Protein AF-A0A7S0DRD5-F1 (afdb_monomer_lite)

pLDDT: mean 84.43, std 13.12, range [35.62, 97.25]

Radius of gyration: 23.49 Å; chains: 1; bounding box: 47×42×68 Å

InterPro domains:
  IPR003959 ATPase, AAA-type, core [PF00004] (10-92)
  IPR003960 ATPase, AAA-type, conserved site [PS00674] (65-84)
  IPR027417 P-loop containing nucleoside triphosphate hydrolase [G3DSA:3.40.50.300] (1-111)
  IPR027417 P-loop containing nucleoside triphosphate hydrolase [SSF52540] (12-154)
  IPR044539 Pachytene checkpoint protein 2-like [PTHR45991] (1-159)
  IPR058249 Pachytene checkpoint protein 2, C-terminal [PF23242] (126-159)

Secondary structure (DSSP, 8-state):
-HHHHHHHHHHHHHT-TT--EEEEE--THHHHHHHHT--SS--HHHHHHHHHHHHHHHHTT-TTEEEEE--SSTT---HHHHTT-S------SPPHHHHHHHHHHHHHHHHHTT-S-GGGGGS-HHHHHHHHHHHHHHTTT--HHHHHHHHHHHHHHHSTTSSS--

Organism: NCBI:txid1561963

Sequence (166 aa):
KLVMKLFDKVHAMVEVKDQLVFVLIDEVESLATVRQQGSAEPSDAIRAVNALLTQLDRLKIYENVVILATSNITGAIDIAFLDRADIKQYIGLPGEQARLEILRSCLVELERRGVLGDDSKGSNDNTLRFLLERLSKQSKGLSGRTLRKLPFKCHAYFGGDEDTVS

Structure (mmCIF, N/CA/C/O backbone):
data_AF-A0A7S0DRD5-F1
#
_entry.id   AF-A0A7S0DRD5-F1
#
loop_
_atom_site.group_PDB
_atom_site.id
_atom_site.type_symbol
_atom_site.label_atom_id
_atom_site.label_alt_id
_atom_site.label_comp_id
_atom_site.label_asym_id
_atom_site.label_entity_id
_atom_site.label_seq_id
_atom_site.pdbx_PDB_ins_code
_atom_site.Cartn_x
_atom_site.Cartn_y
_atom_site.Cartn_z
_atom_site.occupancy
_atom_site.B_iso_or_equiv
_atom_site.auth_seq_id
_atom_site.auth_comp_id
_atom_site.auth_asym_id
_atom_site.auth_atom_id
_atom_site.pdbx_PDB_model_num
ATOM 1 N N . LYS A 1 1 ? -23.250 11.960 7.870 1.00 63.31 1 LYS A N 1
ATOM 2 C CA . LYS A 1 1 ? -24.281 11.113 7.203 1.00 63.31 1 LYS A CA 1
ATOM 3 C C . LYS A 1 1 ? -23.697 10.160 6.150 1.00 63.31 1 LYS A C 1
ATOM 5 O O . LYS A 1 1 ? -24.163 9.034 6.092 1.00 63.31 1 LYS A O 1
ATOM 10 N N . LEU A 1 2 ? -22.698 10.560 5.349 1.00 77.31 2 LEU A N 1
ATOM 11 C CA . LEU A 1 2 ? -22.119 9.692 4.309 1.00 77.31 2 LEU A CA 1
ATOM 12 C C . LEU A 1 2 ? -21.310 8.505 4.871 1.00 77.31 2 LEU A C 1
ATOM 14 O O . LEU A 1 2 ? -21.538 7.380 4.449 1.00 77.31 2 LEU A O 1
ATOM 18 N N . VAL A 1 3 ? -20.446 8.749 5.866 1.00 78.81 3 VAL A N 1
ATOM 19 C CA . VAL A 1 3 ? -19.623 7.705 6.515 1.00 78.81 3 VAL A CA 1
ATOM 20 C C . VAL A 1 3 ? -20.492 6.577 7.075 1.00 78.81 3 VAL A C 1
ATOM 22 O O . VAL A 1 3 ? -20.246 5.418 6.782 1.00 78.81 3 VAL A O 1
ATOM 25 N N . MET A 1 4 ? -21.565 6.907 7.799 1.00 84.19 4 MET A N 1
ATOM 26 C CA . MET A 1 4 ? -22.473 5.894 8.352 1.00 84.19 4 MET A CA 1
ATOM 27 C C . MET A 1 4 ? -23.103 5.024 7.258 1.00 84.19 4 MET A C 1
ATOM 29 O O . MET A 1 4 ? -22.996 3.811 7.331 1.00 84.19 4 MET A O 1
ATOM 33 N N . LYS A 1 5 ? -23.626 5.630 6.180 1.00 87.19 5 LYS A N 1
ATOM 34 C CA . LYS A 1 5 ? -24.199 4.876 5.050 1.00 87.19 5 LYS A CA 1
ATOM 35 C C . LYS A 1 5 ? -23.194 3.954 4.358 1.00 87.19 5 LYS A C 1
ATOM 37 O O . LYS A 1 5 ? -23.591 2.934 3.803 1.00 87.19 5 LYS A O 1
ATOM 42 N N . LEU A 1 6 ? -21.916 4.339 4.320 1.00 88.88 6 LEU A N 1
ATOM 43 C CA . LEU A 1 6 ? -20.855 3.479 3.802 1.00 88.88 6 LEU A CA 1
ATOM 44 C C . LEU A 1 6 ? -20.698 2.249 4.698 1.00 88.88 6 LEU A C 1
ATOM 46 O O . LEU A 1 6 ? -20.742 1.131 4.197 1.00 88.88 6 LEU A O 1
ATOM 50 N N . PHE A 1 7 ? -20.574 2.449 6.011 1.00 91.19 7 PHE A N 1
ATOM 51 C CA . PHE A 1 7 ? -20.394 1.342 6.947 1.00 91.19 7 PHE A CA 1
ATOM 52 C C . PHE A 1 7 ? -21.630 0.467 7.102 1.00 91.19 7 PHE A C 1
ATOM 54 O O . PHE A 1 7 ? -21.462 -0.728 7.282 1.00 91.19 7 PHE A O 1
ATOM 61 N N . ASP A 1 8 ? -22.841 0.996 6.932 1.00 91.75 8 ASP A N 1
ATOM 62 C CA . ASP A 1 8 ? -24.057 0.174 6.893 1.00 91.75 8 ASP A CA 1
ATOM 63 C C . ASP A 1 8 ? -23.971 -0.883 5.775 1.00 91.75 8 ASP A C 1
ATOM 65 O O . ASP A 1 8 ? -24.323 -2.043 5.974 1.00 91.75 8 ASP A O 1
ATOM 69 N N . LYS A 1 9 ? -23.428 -0.510 4.605 1.00 90.62 9 LYS A N 1
ATOM 70 C CA . LYS A 1 9 ? -23.183 -1.462 3.510 1.00 90.62 9 LYS A CA 1
ATOM 71 C C . LYS A 1 9 ? -22.072 -2.451 3.840 1.00 90.62 9 LYS A C 1
ATOM 73 O O . LYS A 1 9 ? -22.197 -3.617 3.490 1.00 90.62 9 LYS A O 1
ATOM 78 N N . VAL A 1 10 ? -20.995 -1.989 4.476 1.00 93.00 10 VAL A N 1
ATOM 79 C CA . VAL A 1 10 ? -19.888 -2.871 4.872 1.00 93.00 10 VAL A CA 1
ATOM 80 C C . VAL A 1 10 ? -20.374 -3.895 5.896 1.00 93.00 10 VAL A C 1
ATOM 82 O O . VAL A 1 10 ? -20.131 -5.077 5.704 1.00 93.00 10 VAL A O 1
ATOM 85 N N . HIS A 1 11 ? -21.136 -3.487 6.914 1.00 92.50 11 HIS A N 1
ATOM 86 C CA . HIS A 1 11 ? -21.719 -4.407 7.900 1.00 92.50 11 HIS A CA 1
ATOM 87 C C . HIS A 1 11 ? -22.602 -5.464 7.233 1.00 92.50 11 HIS A C 1
ATOM 89 O O . HIS A 1 11 ? -22.431 -6.646 7.511 1.00 92.50 11 HIS A O 1
ATOM 95 N N 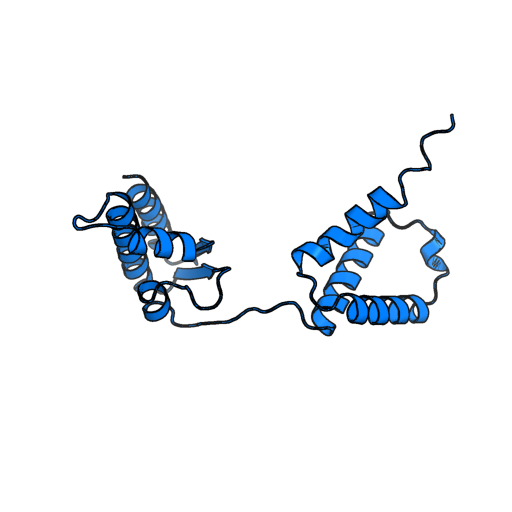. ALA A 1 12 ? -23.442 -5.075 6.270 1.00 91.75 12 ALA A N 1
ATOM 96 C CA . ALA A 1 12 ? -24.252 -6.032 5.515 1.00 91.75 12 ALA A CA 1
ATOM 97 C C . ALA A 1 12 ? -23.416 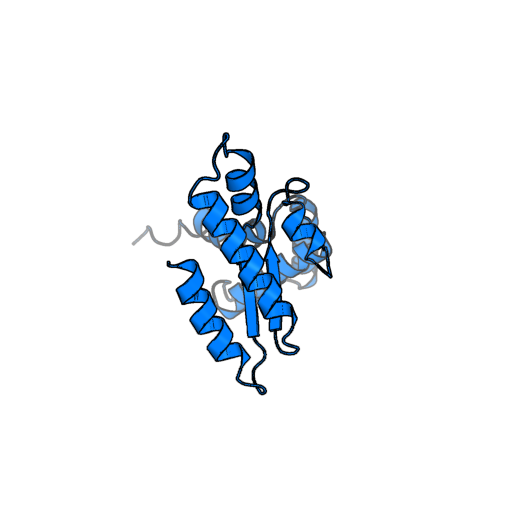-7.058 4.718 1.00 91.75 12 ALA A C 1
ATOM 99 O O . ALA A 1 12 ? -23.854 -8.189 4.532 1.00 91.75 12 ALA A O 1
ATOM 100 N N . MET A 1 13 ? -22.219 -6.687 4.245 1.00 92.25 13 MET A N 1
ATOM 101 C CA . MET A 1 13 ? -21.295 -7.628 3.590 1.00 92.25 13 MET A CA 1
ATOM 102 C C . MET A 1 13 ? -20.636 -8.565 4.605 1.00 92.25 13 MET A C 1
ATOM 104 O O . MET A 1 13 ? -20.482 -9.754 4.349 1.00 92.25 13 MET A O 1
ATOM 108 N N . VAL A 1 14 ? -20.255 -8.030 5.763 1.00 93.19 14 VAL A N 1
ATOM 109 C CA . VAL A 1 14 ? -19.507 -8.758 6.792 1.00 93.19 14 VAL A CA 1
ATOM 110 C C . VAL A 1 14 ? -20.370 -9.789 7.528 1.00 93.19 14 VAL A C 1
ATOM 112 O O . VAL A 1 14 ? -19.857 -10.832 7.928 1.00 93.19 14 VAL A O 1
ATOM 115 N N . GLU A 1 15 ? -21.681 -9.557 7.647 1.00 90.31 15 GLU A N 1
ATOM 116 C CA . GLU A 1 15 ? -22.631 -10.522 8.225 1.00 90.31 15 GLU A CA 1
ATOM 117 C C . GLU A 1 15 ? -22.706 -11.852 7.447 1.00 90.31 15 GLU A C 1
ATOM 119 O O . GLU A 1 15 ? -23.101 -12.882 8.003 1.00 90.31 15 GLU A O 1
ATOM 124 N N . VAL A 1 16 ? -22.292 -11.867 6.174 1.00 90.75 16 VAL A N 1
ATOM 125 C CA . VAL A 1 16 ? -22.238 -13.083 5.356 1.00 90.75 16 VAL A CA 1
ATOM 126 C C . VAL A 1 16 ? -20.958 -13.865 5.671 1.00 90.75 16 VAL A C 1
ATOM 128 O O . VAL A 1 16 ? -19.879 -13.554 5.172 1.00 90.75 16 VAL A O 1
ATOM 131 N N . LYS A 1 17 ? -21.088 -14.924 6.481 1.00 81.62 17 LYS A N 1
ATOM 132 C CA . LYS A 1 17 ? -19.948 -15.693 7.024 1.00 81.62 17 LYS A CA 1
ATOM 133 C C . LYS A 1 17 ? -19.035 -16.362 5.985 1.00 81.62 17 LYS A C 1
ATOM 135 O O . LYS A 1 17 ? -17.868 -16.578 6.283 1.00 81.62 17 LYS A O 1
ATOM 140 N N . ASP A 1 18 ? -19.532 -16.641 4.780 1.00 90.81 18 ASP A N 1
ATOM 141 C CA . ASP A 1 18 ? -18.750 -17.264 3.696 1.00 90.81 18 ASP A CA 1
ATOM 142 C C . ASP A 1 18 ? -18.014 -16.242 2.804 1.00 90.81 18 ASP A C 1
ATOM 144 O O . ASP A 1 18 ? -17.514 -16.584 1.731 1.00 90.81 18 ASP A O 1
ATOM 148 N N . GLN A 1 19 ? -17.947 -14.971 3.212 1.00 92.81 19 GLN A N 1
ATOM 149 C CA . GLN A 1 19 ? -17.243 -13.918 2.478 1.00 92.81 19 GLN A CA 1
ATOM 150 C C . GLN A 1 19 ? -16.085 -13.358 3.293 1.00 92.81 19 GLN A C 1
ATOM 152 O O . GLN A 1 19 ? -16.256 -13.004 4.454 1.00 92.81 19 GLN A O 1
ATOM 157 N N . LEU A 1 20 ? -14.923 -13.211 2.654 1.00 94.75 20 LEU A N 1
ATOM 158 C CA . LEU A 1 20 ? -13.793 -12.454 3.187 1.00 94.75 20 LEU A CA 1
ATOM 159 C C . LEU A 1 20 ? -13.874 -11.009 2.683 1.00 94.75 20 LEU A C 1
ATOM 161 O O . LEU A 1 20 ? -13.839 -10.767 1.475 1.00 94.75 20 LEU A O 1
ATOM 165 N N . VAL A 1 21 ? -13.969 -10.050 3.601 1.00 95.31 21 VAL A N 1
ATOM 166 C CA . VAL A 1 21 ? -14.145 -8.631 3.277 1.00 95.31 21 VAL A CA 1
ATOM 167 C C . VAL A 1 21 ? -12.839 -7.873 3.497 1.00 95.31 21 VAL A C 1
ATOM 169 O O . VAL A 1 21 ? -12.299 -7.845 4.601 1.00 95.31 21 VAL A O 1
ATOM 172 N N . PHE A 1 22 ? -12.356 -7.201 2.450 1.00 95.19 22 PHE A N 1
ATOM 173 C CA . PHE A 1 22 ? -11.214 -6.291 2.534 1.00 95.19 22 PHE A CA 1
ATOM 174 C C . PHE A 1 22 ? -11.689 -4.839 2.575 1.00 95.19 22 PHE A C 1
ATOM 176 O O . PHE A 1 22 ? -12.356 -4.371 1.652 1.00 95.19 22 PHE A O 1
ATOM 183 N N . VAL A 1 23 ? -11.302 -4.106 3.617 1.00 93.44 23 VAL A N 1
ATOM 184 C CA . VAL A 1 23 ? -11.542 -2.662 3.731 1.00 93.44 23 VAL A CA 1
ATOM 185 C C . VAL A 1 23 ? -10.222 -1.935 3.521 1.00 93.44 23 VAL A C 1
ATOM 187 O O . VAL A 1 23 ? -9.351 -1.986 4.383 1.00 93.44 23 VAL A O 1
ATOM 190 N N . LEU A 1 24 ? -10.071 -1.262 2.378 1.00 93.81 24 LEU A N 1
ATOM 191 C CA . LEU A 1 24 ? -8.887 -0.461 2.059 1.00 93.81 24 LEU A CA 1
ATOM 192 C C . LEU A 1 24 ? -9.143 1.022 2.344 1.00 93.81 24 LEU A C 1
ATOM 194 O O . LEU A 1 24 ? -10.118 1.592 1.854 1.00 93.81 24 LEU A O 1
ATOM 198 N N . ILE A 1 25 ? -8.237 1.645 3.091 1.00 91.06 25 ILE A N 1
ATOM 199 C CA . ILE A 1 25 ? -8.239 3.080 3.376 1.00 91.06 25 ILE A CA 1
ATOM 200 C C . ILE A 1 25 ? -6.919 3.665 2.891 1.00 91.06 25 ILE A C 1
ATOM 202 O O . ILE A 1 25 ? -5.867 3.380 3.460 1.00 91.06 25 ILE A O 1
ATOM 206 N N . ASP A 1 26 ? -6.983 4.476 1.842 1.00 91.38 26 ASP A N 1
ATOM 207 C CA . ASP A 1 26 ? -5.802 5.133 1.292 1.00 91.38 26 ASP A CA 1
ATOM 208 C C . ASP A 1 26 ? -5.580 6.517 1.908 1.00 91.38 26 ASP A C 1
ATOM 210 O O . ASP A 1 26 ? -6.529 7.170 2.344 1.00 91.38 26 ASP A O 1
ATOM 214 N N . GLU A 1 27 ? -4.319 6.938 1.943 1.00 89.94 27 GLU A N 1
ATOM 215 C CA . GLU A 1 27 ? -3.863 8.255 2.402 1.00 89.94 27 GLU A CA 1
ATOM 216 C C . GLU A 1 27 ? -4.404 8.660 3.789 1.00 89.94 27 GLU A C 1
ATOM 218 O O . GLU A 1 27 ? -4.937 9.762 3.984 1.00 89.94 27 GLU A O 1
ATOM 223 N N . VAL A 1 28 ? -4.279 7.769 4.783 1.00 88.81 28 VAL A N 1
ATOM 224 C CA . VAL A 1 28 ? -4.813 8.005 6.141 1.00 88.81 28 VAL A CA 1
ATOM 225 C C . VAL A 1 28 ? -4.199 9.218 6.849 1.00 88.81 28 VAL A C 1
ATOM 227 O O . VAL A 1 28 ? -4.807 9.761 7.772 1.00 88.81 28 VAL A O 1
ATOM 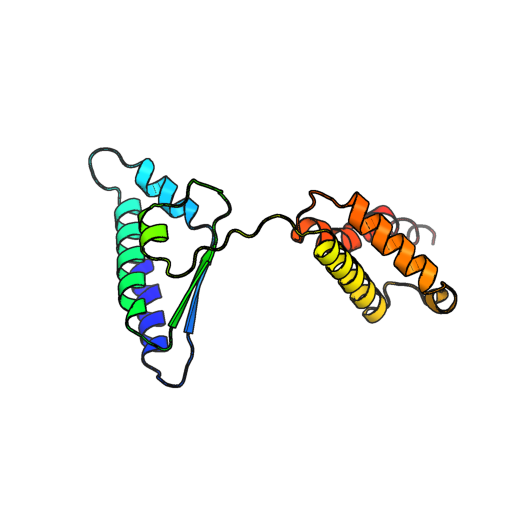230 N N . GLU A 1 29 ? -3.034 9.700 6.413 1.00 85.81 29 GLU A N 1
ATOM 231 C CA . GLU A 1 29 ? -2.429 10.951 6.882 1.00 85.81 29 GLU A CA 1
ATOM 232 C C . GLU A 1 29 ? -3.337 12.170 6.669 1.00 85.81 29 GLU A C 1
ATOM 234 O O . GLU A 1 29 ? -3.313 13.103 7.472 1.00 85.81 29 GLU A O 1
ATOM 239 N N . SER A 1 30 ? -4.198 12.149 5.646 1.00 82.94 30 SER A N 1
ATOM 240 C CA . SER A 1 30 ? -5.158 13.226 5.386 1.00 82.94 30 SER A CA 1
ATOM 241 C C . SER A 1 30 ? -6.149 13.389 6.544 1.00 82.94 30 SER A C 1
ATOM 243 O O . SER A 1 30 ? -6.545 14.504 6.892 1.00 82.94 30 SER A O 1
ATOM 245 N N . LEU A 1 31 ? -6.486 12.281 7.213 1.00 82.38 31 LEU A N 1
ATOM 246 C CA . LEU A 1 31 ? -7.355 12.253 8.387 1.00 82.38 31 LEU A CA 1
ATOM 247 C C . LEU A 1 31 ? -6.638 12.806 9.629 1.00 82.38 31 LEU A C 1
ATOM 249 O O . LEU A 1 31 ? -7.276 13.433 10.477 1.00 82.38 31 LEU A O 1
ATOM 253 N N . ALA A 1 32 ? -5.317 12.617 9.718 1.00 75.44 32 ALA A N 1
ATOM 254 C CA . ALA A 1 32 ? -4.476 13.155 10.788 1.00 75.44 32 ALA A CA 1
ATOM 255 C C . ALA A 1 32 ? -4.413 14.689 10.732 1.00 75.44 32 ALA A C 1
ATOM 257 O O . ALA A 1 32 ? -4.612 15.368 11.742 1.00 75.44 32 ALA A O 1
ATOM 258 N N . THR A 1 33 ? -4.195 15.250 9.536 1.00 74.00 33 THR A N 1
ATOM 259 C CA . THR A 1 33 ? -4.131 16.704 9.319 1.00 74.00 33 THR A CA 1
ATOM 260 C C . THR A 1 33 ? -5.429 17.397 9.737 1.00 74.00 33 THR A C 1
ATOM 262 O O . THR A 1 33 ? -5.388 18.421 10.419 1.00 74.00 33 THR A O 1
ATOM 265 N N . VAL A 1 34 ? -6.584 16.799 9.420 1.00 76.12 34 VAL A N 1
ATOM 266 C CA . VAL A 1 34 ? -7.907 17.300 9.838 1.00 76.12 34 VAL A CA 1
ATOM 267 C C . VAL A 1 34 ? -8.032 17.401 11.362 1.00 76.12 34 VAL A C 1
ATOM 269 O O . VAL A 1 34 ? -8.666 18.326 11.869 1.00 76.12 34 VAL A O 1
ATOM 272 N N . ARG A 1 35 ? -7.421 16.476 12.112 1.00 72.88 35 ARG A N 1
ATOM 273 C CA . ARG A 1 35 ? -7.465 16.476 13.582 1.00 72.88 35 ARG A CA 1
ATOM 274 C C . ARG A 1 35 ? -6.521 17.494 14.210 1.00 72.88 35 ARG A C 1
ATOM 276 O O . ARG A 1 35 ? -6.870 18.063 15.238 1.00 72.88 35 ARG A O 1
ATOM 283 N N . GLN A 1 36 ? -5.368 17.751 13.596 1.00 72.81 36 GLN A N 1
ATOM 284 C CA . GLN A 1 36 ? -4.391 18.730 14.092 1.00 72.81 36 GLN A CA 1
ATOM 285 C C . GLN A 1 36 ? -4.821 20.187 13.860 1.00 72.81 36 GLN A C 1
ATOM 287 O O . GLN A 1 36 ? -4.431 21.065 14.623 1.00 72.81 36 GLN A O 1
ATOM 292 N N . GLN A 1 37 ? -5.632 20.455 12.832 1.00 70.69 37 GLN A N 1
ATOM 293 C CA . GLN A 1 37 ? -6.086 21.808 12.478 1.00 70.69 37 GLN A CA 1
ATOM 294 C C . GLN A 1 37 ? -7.312 22.302 13.276 1.00 70.69 37 GLN A C 1
ATOM 296 O O . GLN A 1 37 ? -7.757 23.430 13.072 1.00 70.69 37 GLN A O 1
ATOM 301 N N . GLY A 1 38 ? -7.886 21.487 14.169 1.00 60.66 38 GLY A N 1
ATOM 302 C CA . GLY A 1 38 ? -9.076 21.860 14.942 1.00 60.66 38 GLY A CA 1
ATOM 303 C C . GLY A 1 38 ? -8.776 22.759 16.142 1.00 60.66 38 GLY A C 1
ATOM 304 O O . GLY A 1 38 ? -8.114 22.332 17.083 1.00 60.66 38 GLY A O 1
ATOM 305 N N . SER A 1 39 ? -9.317 23.977 16.147 1.00 57.84 39 SER A N 1
ATOM 306 C CA . SER A 1 39 ? -9.373 24.873 17.308 1.00 57.84 39 SER A CA 1
ATOM 307 C C . SER A 1 39 ? -10.587 24.565 18.197 1.00 57.84 39 SER A C 1
ATOM 309 O O . SER A 1 39 ? -11.638 24.265 17.657 1.00 57.84 39 SER A O 1
ATOM 311 N N . ALA A 1 40 ? -10.417 24.666 19.527 1.00 61.06 40 ALA A N 1
ATOM 312 C CA . ALA A 1 40 ? -11.362 24.684 20.674 1.00 61.06 40 ALA A CA 1
ATOM 313 C C . ALA A 1 40 ? -12.697 23.886 20.642 1.00 61.06 40 ALA A C 1
ATOM 315 O O . ALA A 1 40 ? -13.034 23.270 21.651 1.00 61.06 40 ALA A O 1
ATOM 316 N N . GLU A 1 41 ? -13.439 23.844 19.534 1.00 61.72 41 GLU A N 1
ATOM 317 C CA . GLU A 1 41 ? -14.597 22.977 19.302 1.00 61.72 41 GLU A CA 1
ATOM 318 C C . GLU A 1 41 ? -14.318 21.976 18.164 1.00 61.72 41 GLU A C 1
ATOM 320 O O . GLU A 1 41 ? -13.852 22.366 17.090 1.00 61.72 41 GLU A O 1
ATOM 325 N N . PRO A 1 42 ? -14.614 20.672 18.335 1.00 67.25 42 PRO A N 1
ATOM 326 C CA . PRO A 1 42 ? -14.365 19.697 17.283 1.00 67.25 42 PRO A CA 1
ATOM 327 C C . PRO A 1 42 ? -15.246 19.988 16.065 1.00 67.25 42 PRO A C 1
ATOM 329 O O . PRO A 1 42 ? -16.464 19.787 16.098 1.00 67.25 42 PRO A O 1
ATOM 332 N N . SER A 1 43 ? -14.596 20.428 14.985 1.00 79.31 43 SER A N 1
ATOM 333 C CA . SER A 1 43 ? -15.217 20.660 13.684 1.00 79.31 43 SER A CA 1
ATOM 334 C C . SER A 1 43 ? -15.927 19.399 13.178 1.00 79.31 43 SER A C 1
ATOM 336 O O . SER A 1 43 ? -15.580 18.268 13.537 1.00 79.31 43 SER A O 1
ATOM 338 N N . ASP A 1 44 ? -16.919 19.564 12.301 1.00 82.00 44 ASP A N 1
ATOM 339 C CA . ASP A 1 44 ? -17.654 18.431 11.720 1.00 82.00 44 ASP A CA 1
ATOM 340 C C . ASP A 1 44 ? -16.735 17.426 11.008 1.00 82.00 44 ASP A C 1
ATOM 342 O O . ASP A 1 44 ? -17.025 16.227 10.976 1.00 82.00 44 ASP A O 1
ATOM 346 N N . ALA A 1 45 ? -15.591 17.893 10.505 1.00 80.50 45 ALA A N 1
ATOM 347 C CA . ALA A 1 45 ? -14.558 17.049 9.926 1.00 80.50 45 ALA A CA 1
ATOM 348 C C . ALA A 1 45 ? -13.917 16.127 10.981 1.00 80.50 45 ALA A C 1
ATOM 350 O O . ALA A 1 45 ? -13.830 14.919 10.765 1.00 80.50 45 ALA A O 1
ATOM 351 N N . ILE A 1 46 ? -13.572 16.647 12.164 1.00 83.12 46 ILE A N 1
ATOM 352 C CA . ILE A 1 46 ? -13.050 15.839 13.281 1.00 83.12 46 ILE A CA 1
ATOM 353 C C . ILE A 1 46 ? -14.093 14.821 13.748 1.00 83.12 46 ILE A C 1
ATOM 355 O O . ILE A 1 46 ? -13.764 13.657 13.990 1.00 83.12 46 ILE A O 1
ATOM 359 N N . ARG A 1 47 ? -15.371 15.218 13.822 1.00 84.69 47 ARG A N 1
ATOM 360 C CA . ARG A 1 47 ? -16.466 14.290 14.154 1.00 84.69 47 ARG A CA 1
ATOM 361 C C . ARG A 1 47 ? -16.593 13.170 13.123 1.00 84.69 47 ARG A C 1
ATOM 363 O O . ARG A 1 47 ? -16.795 12.020 13.505 1.00 84.69 47 ARG A O 1
ATOM 370 N N . ALA A 1 48 ? -16.453 13.480 11.835 1.00 84.31 48 ALA A N 1
ATOM 371 C CA . ALA A 1 48 ? -16.484 12.481 10.772 1.00 84.31 48 ALA A CA 1
ATOM 372 C C . ALA A 1 48 ? -15.308 11.493 10.867 1.00 84.31 48 ALA A C 1
ATOM 374 O O . ALA A 1 48 ? -15.528 10.291 10.717 1.00 84.31 48 ALA A O 1
ATOM 375 N N . VAL A 1 49 ? -14.097 11.971 11.177 1.00 86.00 49 VAL A N 1
ATOM 376 C CA . VAL A 1 49 ? -12.915 11.113 11.385 1.00 86.00 49 VAL A CA 1
ATOM 377 C C . VAL A 1 49 ? -13.100 10.205 12.602 1.00 86.00 49 VAL A C 1
ATOM 379 O O . VAL A 1 49 ? -12.873 9.001 12.512 1.00 86.00 49 VAL A O 1
ATOM 382 N N . ASN A 1 50 ? -13.585 10.739 13.725 1.00 86.62 50 ASN A N 1
ATOM 383 C CA . ASN A 1 50 ? -13.859 9.926 14.912 1.00 86.62 50 ASN A CA 1
ATOM 384 C C . ASN A 1 50 ? -14.951 8.877 14.646 1.00 86.62 50 ASN A C 1
ATOM 386 O O . ASN A 1 50 ? -14.833 7.736 15.095 1.00 86.62 50 ASN A O 1
ATOM 390 N N . ALA A 1 51 ? -15.994 9.231 13.887 1.00 88.75 51 ALA A N 1
ATOM 391 C CA . ALA A 1 51 ? -17.020 8.278 13.472 1.00 88.75 51 ALA A CA 1
ATOM 392 C C . ALA A 1 51 ? -16.441 7.168 12.581 1.00 88.75 51 ALA A C 1
ATOM 394 O O . ALA A 1 51 ? -16.771 6.004 12.789 1.00 88.75 51 ALA A O 1
ATOM 395 N N . LEU A 1 52 ? -15.553 7.506 11.641 1.00 89.06 52 LEU A N 1
ATOM 396 C CA . LEU A 1 52 ? -14.833 6.537 10.812 1.00 89.06 52 LEU A CA 1
ATOM 397 C C . LEU A 1 52 ? -14.009 5.571 11.675 1.00 89.06 52 LEU A C 1
ATOM 399 O O . LEU A 1 52 ? -14.205 4.364 11.575 1.00 89.06 52 LEU A O 1
ATOM 403 N N . LEU A 1 53 ? -13.158 6.085 12.569 1.00 88.62 53 LEU A N 1
ATOM 404 C CA . LEU A 1 53 ? -12.349 5.264 13.482 1.00 88.62 53 LEU A CA 1
ATOM 405 C C . LEU A 1 53 ? -13.215 4.331 14.339 1.00 88.62 53 LEU A C 1
ATOM 407 O O . LEU A 1 53 ? -12.916 3.146 14.460 1.00 88.62 53 LEU A O 1
ATOM 411 N N . THR A 1 54 ? -14.331 4.845 14.861 1.00 90.62 54 THR A N 1
ATOM 412 C CA . THR A 1 54 ? -15.291 4.055 15.647 1.00 90.62 54 THR A CA 1
ATOM 413 C C . THR A 1 54 ? -15.885 2.909 14.828 1.00 90.62 54 THR A C 1
ATOM 415 O O . THR A 1 54 ? -16.094 1.819 15.352 1.00 90.62 54 THR A O 1
ATOM 418 N N . GLN A 1 55 ? -16.181 3.132 13.545 1.00 92.06 55 GLN A N 1
ATOM 419 C CA . GLN A 1 55 ? -16.696 2.067 12.687 1.00 92.06 55 GLN A CA 1
ATOM 420 C C . GLN A 1 55 ? -15.626 1.027 12.348 1.00 92.06 55 GLN A C 1
ATOM 422 O O . GLN A 1 55 ? -15.939 -0.159 12.336 1.00 92.06 55 GLN A O 1
ATOM 427 N N . LEU A 1 56 ? -14.370 1.435 12.146 1.00 91.62 56 LEU A N 1
ATOM 428 C CA . LEU A 1 56 ? -13.267 0.487 11.955 1.00 91.62 56 LEU A CA 1
ATOM 429 C C . LEU A 1 56 ? -13.077 -0.405 13.180 1.00 91.62 56 LEU A C 1
ATOM 431 O O . LEU A 1 56 ? -12.923 -1.610 13.024 1.00 91.62 56 LEU A O 1
ATOM 435 N N . ASP A 1 57 ? -13.173 0.157 14.387 1.00 91.19 57 ASP A N 1
ATOM 436 C CA . ASP A 1 57 ? -13.092 -0.622 15.626 1.00 91.19 57 ASP A CA 1
ATOM 437 C C . ASP A 1 57 ? -14.213 -1.668 15.725 1.00 91.19 57 ASP A C 1
ATOM 439 O O . ASP A 1 57 ? -13.979 -2.781 16.188 1.00 91.19 57 ASP A O 1
ATOM 443 N N . ARG A 1 58 ? -15.416 -1.358 15.224 1.00 92.31 58 ARG A N 1
ATOM 444 C CA . ARG A 1 58 ? -16.522 -2.327 15.159 1.00 92.31 58 ARG A CA 1
ATOM 445 C C . ARG A 1 58 ? -16.279 -3.444 14.156 1.00 92.31 58 ARG A C 1
ATOM 447 O O . ARG A 1 58 ? -16.796 -4.531 14.358 1.00 92.31 58 ARG A O 1
ATOM 454 N N . LEU A 1 59 ? -15.533 -3.190 13.084 1.00 92.88 59 LEU A N 1
ATOM 455 C CA . LEU A 1 59 ? -15.242 -4.212 12.081 1.00 92.88 59 LEU A CA 1
ATOM 456 C C . LEU A 1 59 ? -14.202 -5.234 12.555 1.00 92.88 59 LEU A C 1
ATOM 458 O O . LEU A 1 59 ? -14.198 -6.358 12.071 1.00 92.88 59 LEU A O 1
ATOM 462 N N . LYS A 1 60 ? -13.363 -4.879 13.534 1.00 88.94 60 LYS A N 1
ATOM 463 C CA . LYS A 1 60 ? -12.312 -5.761 14.067 1.00 88.94 60 LYS A CA 1
ATOM 464 C C . LYS A 1 60 ? -12.824 -7.011 14.780 1.00 88.94 60 LYS A C 1
ATOM 466 O O . LYS A 1 60 ? -12.060 -7.950 14.957 1.00 88.94 60 LYS A O 1
ATOM 471 N N . ILE A 1 61 ? -14.082 -7.020 15.227 1.00 90.25 61 ILE A N 1
ATOM 472 C CA . ILE A 1 61 ? -14.664 -8.179 15.925 1.00 90.25 61 ILE A CA 1
ATOM 473 C C . ILE A 1 61 ? -15.004 -9.325 14.967 1.00 90.25 61 ILE A C 1
ATOM 475 O O . ILE A 1 61 ? -15.285 -10.433 15.415 1.00 90.25 61 ILE A O 1
ATOM 479 N N . TYR A 1 62 ? -15.040 -9.046 13.665 1.00 93.25 62 TYR A N 1
ATOM 480 C CA . TYR A 1 62 ? -15.413 -10.014 12.652 1.00 93.25 62 TYR A CA 1
ATOM 481 C C . TYR A 1 62 ? -14.166 -10.713 12.113 1.00 93.25 62 TYR A C 1
ATOM 483 O O . TYR A 1 62 ? -13.268 -10.080 11.562 1.00 93.25 62 TYR A O 1
ATOM 491 N N . GLU A 1 63 ? -14.131 -12.037 12.247 1.00 92.44 63 GLU A N 1
ATOM 492 C CA . GLU A 1 63 ? -12.994 -12.877 11.839 1.00 92.44 63 GLU A CA 1
ATOM 493 C C . GLU A 1 63 ? -12.779 -12.907 10.316 1.00 92.44 63 GLU A C 1
ATOM 495 O O . GLU A 1 63 ? -11.697 -13.236 9.837 1.00 92.44 63 GLU A O 1
ATOM 500 N N . ASN A 1 64 ? -13.803 -12.539 9.543 1.00 94.94 64 ASN A N 1
ATOM 501 C CA . ASN A 1 64 ? -13.791 -12.503 8.084 1.00 94.94 64 ASN A CA 1
ATOM 502 C C . ASN A 1 64 ? -13.486 -11.109 7.508 1.00 94.94 64 ASN A C 1
ATOM 504 O O . ASN A 1 64 ? -13.801 -10.846 6.345 1.00 94.94 64 ASN A O 1
ATOM 508 N N . VAL A 1 65 ? -12.885 -10.207 8.292 1.00 95.50 65 VAL A N 1
ATOM 509 C CA . VAL A 1 65 ? -12.539 -8.850 7.846 1.00 95.50 65 VAL A CA 1
ATOM 510 C C . VAL A 1 65 ? -11.042 -8.600 7.917 1.00 95.50 65 VAL A C 1
ATOM 512 O O . VAL A 1 65 ? -10.403 -8.810 8.943 1.00 95.50 65 VAL A O 1
ATOM 515 N N . VAL A 1 66 ? -10.491 -8.056 6.831 1.00 94.56 66 VAL A N 1
ATOM 516 C CA . VAL A 1 66 ? -9.117 -7.551 6.773 1.00 94.56 66 VAL A CA 1
ATOM 517 C C . VAL A 1 66 ? -9.141 -6.064 6.449 1.00 94.56 66 VAL A C 1
ATOM 519 O O . VAL A 1 66 ? -9.642 -5.646 5.404 1.00 94.56 66 VAL A O 1
ATOM 522 N N . ILE A 1 67 ? -8.576 -5.250 7.339 1.00 93.69 67 ILE A N 1
ATOM 523 C CA . ILE A 1 67 ? -8.454 -3.803 7.140 1.00 93.69 67 ILE A CA 1
ATOM 524 C C . ILE A 1 67 ? -7.031 -3.493 6.674 1.00 93.69 67 ILE A C 1
ATOM 526 O O . ILE A 1 67 ? -6.058 -3.830 7.344 1.00 93.69 67 ILE A O 1
ATOM 530 N N . LEU A 1 68 ? -6.916 -2.829 5.527 1.00 94.12 68 LEU A N 1
ATOM 531 C CA . LEU A 1 68 ? -5.663 -2.356 4.952 1.00 94.12 68 LEU A CA 1
ATOM 532 C C . LEU A 1 68 ? -5.671 -0.830 4.954 1.00 94.12 68 LEU A C 1
ATOM 534 O O . LEU A 1 68 ? -6.636 -0.210 4.513 1.00 94.12 68 LEU A O 1
ATOM 538 N N . ALA A 1 69 ? -4.591 -0.222 5.430 1.00 91.56 69 ALA A N 1
ATOM 539 C CA . ALA A 1 69 ? -4.432 1.224 5.436 1.00 91.56 69 ALA A CA 1
ATOM 540 C C . ALA A 1 69 ? -3.075 1.617 4.846 1.00 91.56 69 ALA A C 1
ATOM 542 O O . ALA A 1 69 ? -2.059 0.995 5.165 1.00 91.56 69 ALA A O 1
ATOM 543 N N . THR A 1 70 ? -3.051 2.647 4.004 1.00 91.81 70 THR A N 1
ATOM 544 C CA . THR A 1 70 ? -1.829 3.183 3.388 1.00 91.81 70 THR A CA 1
ATOM 545 C C . THR A 1 70 ? -1.610 4.637 3.791 1.00 91.81 70 THR A C 1
ATOM 547 O O . THR A 1 70 ? -2.558 5.394 3.990 1.00 91.81 70 THR A O 1
ATOM 550 N N . SER A 1 71 ? -0.338 5.016 3.948 1.00 89.25 71 SER A N 1
ATOM 551 C CA . SER A 1 71 ? 0.079 6.396 4.207 1.00 89.25 71 SER A CA 1
ATOM 552 C C . SER A 1 71 ? 1.358 6.721 3.452 1.00 89.25 71 SER A C 1
ATOM 554 O O . SER A 1 71 ? 2.305 5.931 3.481 1.00 89.25 71 SER A O 1
ATOM 556 N N . ASN A 1 72 ? 1.412 7.893 2.818 1.00 86.38 72 ASN A N 1
ATOM 557 C CA . ASN A 1 72 ? 2.590 8.363 2.088 1.00 86.38 72 ASN A CA 1
ATOM 558 C C . ASN A 1 72 ? 3.561 9.156 2.969 1.00 86.38 72 ASN A C 1
ATOM 560 O O . ASN A 1 72 ? 4.726 9.316 2.599 1.00 86.38 72 ASN A O 1
ATOM 564 N N . ILE A 1 73 ? 3.121 9.651 4.130 1.00 79.56 73 ILE A N 1
ATOM 565 C CA . ILE A 1 73 ? 3.993 10.413 5.029 1.00 79.56 73 ILE A CA 1
ATOM 566 C C . ILE A 1 73 ? 4.645 9.477 6.043 1.00 79.56 73 ILE A C 1
ATOM 568 O O . ILE A 1 73 ? 4.009 8.949 6.957 1.00 79.56 73 ILE A O 1
ATOM 572 N N . THR A 1 74 ? 5.958 9.304 5.912 1.00 65.88 74 THR A N 1
ATOM 573 C CA . THR A 1 74 ? 6.772 8.605 6.907 1.00 65.88 74 THR A CA 1
ATOM 574 C C . THR A 1 74 ? 6.869 9.441 8.181 1.00 65.88 74 THR A C 1
ATOM 576 O O . THR A 1 74 ? 7.463 10.516 8.165 1.00 65.88 74 THR A O 1
ATOM 579 N N . GLY A 1 75 ? 6.300 8.947 9.283 1.00 65.00 75 GLY A N 1
ATOM 580 C CA . GLY A 1 75 ? 6.429 9.556 10.614 1.00 65.00 75 GLY A CA 1
ATOM 581 C C . GLY A 1 75 ? 5.312 10.519 11.033 1.00 65.00 75 GLY A C 1
ATOM 582 O O . GLY A 1 75 ? 5.300 10.920 12.190 1.00 65.00 75 GLY A O 1
ATOM 583 N N . ALA A 1 76 ? 4.355 10.846 10.155 1.00 65.00 76 ALA A N 1
ATOM 584 C CA . ALA A 1 76 ? 3.208 11.710 10.485 1.00 65.00 76 ALA A CA 1
ATOM 585 C C . ALA A 1 76 ? 1.861 10.965 10.517 1.00 65.00 76 ALA A C 1
ATOM 587 O O . ALA A 1 76 ? 0.803 11.579 10.379 1.00 65.00 76 ALA A O 1
ATOM 588 N N . ILE A 1 77 ? 1.887 9.640 10.675 1.00 69.50 77 ILE A N 1
ATOM 589 C CA . ILE A 1 77 ? 0.659 8.854 10.821 1.00 69.50 77 ILE A CA 1
ATOM 590 C C . ILE A 1 77 ? 0.035 9.181 12.182 1.00 69.50 77 ILE A C 1
ATOM 592 O O . ILE A 1 77 ? 0.731 9.208 13.197 1.00 69.50 77 ILE A O 1
ATOM 596 N N . ASP A 1 78 ? -1.277 9.419 12.202 1.00 75.06 78 ASP A N 1
ATOM 597 C CA . ASP A 1 78 ? -2.035 9.643 13.435 1.00 75.06 78 ASP A CA 1
ATOM 598 C C . ASP A 1 78 ? -1.845 8.468 14.410 1.00 75.06 78 ASP A C 1
ATOM 600 O O . ASP A 1 78 ? -2.021 7.299 14.047 1.00 75.06 78 ASP A O 1
ATOM 604 N N . ILE A 1 79 ? -1.523 8.788 15.665 1.00 77.12 79 ILE A N 1
ATOM 605 C CA . ILE A 1 79 ? -1.306 7.807 16.736 1.00 77.12 79 ILE A CA 1
ATOM 606 C C . ILE A 1 79 ? -2.515 6.871 16.878 1.00 77.12 79 ILE A C 1
ATOM 608 O O . ILE A 1 79 ? -2.341 5.670 17.045 1.00 77.12 79 ILE A O 1
ATOM 612 N N . ALA A 1 80 ? -3.742 7.368 16.702 1.00 77.75 80 ALA A N 1
ATOM 613 C CA . ALA A 1 80 ? -4.952 6.559 16.808 1.00 77.75 80 ALA A CA 1
ATOM 614 C C . ALA A 1 80 ? -5.047 5.466 15.734 1.00 77.75 80 ALA A C 1
ATOM 616 O O . ALA A 1 80 ? -5.651 4.426 16.004 1.00 77.75 80 ALA A O 1
ATOM 617 N N . PHE A 1 81 ? -4.477 5.678 14.542 1.00 81.00 81 PHE A N 1
ATOM 618 C CA . PHE A 1 81 ? -4.367 4.637 13.516 1.00 81.00 81 PHE A CA 1
ATOM 619 C C . PHE A 1 81 ? -3.249 3.652 13.853 1.00 81.00 81 PHE A C 1
ATOM 621 O O . PHE A 1 81 ? -3.445 2.444 13.734 1.00 81.00 81 PHE A O 1
ATOM 628 N N . LEU A 1 82 ? -2.101 4.149 14.321 1.00 82.12 82 LEU A N 1
ATOM 629 C CA . LEU A 1 82 ? -0.979 3.297 14.715 1.00 82.12 82 LEU A CA 1
ATOM 630 C C . LEU A 1 82 ? -1.336 2.381 15.890 1.00 82.12 82 LEU A C 1
ATOM 632 O O . LEU A 1 82 ? -0.983 1.207 15.861 1.00 82.12 82 LEU A O 1
ATOM 636 N N . ASP A 1 83 ? -2.049 2.870 16.897 1.00 84.56 83 ASP A N 1
ATOM 637 C CA . ASP A 1 83 ? -2.478 2.060 18.046 1.00 84.56 83 ASP A CA 1
ATOM 638 C C . ASP A 1 83 ? -3.473 0.965 17.648 1.00 84.56 83 ASP A C 1
ATOM 640 O O . ASP A 1 83 ? -3.602 -0.051 18.323 1.00 84.56 83 ASP A O 1
ATOM 644 N N . ARG A 1 84 ? -4.177 1.160 16.529 1.00 86.62 84 ARG A N 1
ATOM 645 C CA . ARG A 1 84 ? -5.172 0.226 15.998 1.00 86.62 84 ARG A CA 1
ATOM 646 C C . ARG A 1 84 ? -4.606 -0.778 15.001 1.00 86.62 84 ARG A C 1
ATOM 648 O O . ARG A 1 84 ? -5.366 -1.658 14.608 1.00 86.62 84 ARG A O 1
ATOM 655 N N . ALA A 1 85 ? -3.363 -0.629 14.563 1.00 87.50 85 ALA A N 1
ATOM 656 C CA . ALA A 1 85 ? -2.765 -1.493 13.556 1.00 87.50 85 ALA A CA 1
ATOM 657 C C . ALA A 1 85 ? -2.005 -2.650 14.212 1.00 87.50 85 ALA A C 1
ATOM 659 O O . ALA A 1 85 ? -1.025 -2.416 14.922 1.00 87.50 85 ALA A O 1
ATOM 660 N N . ASP A 1 86 ? -2.413 -3.883 13.908 1.00 91.00 86 ASP A N 1
ATOM 661 C CA . ASP A 1 86 ? -1.715 -5.092 14.363 1.00 91.00 86 ASP A CA 1
ATOM 662 C C . ASP A 1 86 ? -0.349 -5.240 13.679 1.00 91.00 86 ASP A C 1
ATOM 664 O O . ASP A 1 86 ? 0.645 -5.608 14.304 1.00 91.00 86 ASP A O 1
ATOM 668 N N . ILE A 1 87 ? -0.283 -4.900 12.386 1.00 90.81 87 ILE A N 1
ATOM 669 C CA . ILE A 1 87 ? 0.933 -4.960 11.573 1.00 90.81 87 ILE A CA 1
ATOM 670 C C . ILE A 1 87 ? 1.249 -3.567 11.037 1.00 90.81 87 ILE A C 1
ATOM 672 O O . ILE A 1 87 ? 0.417 -2.910 10.411 1.00 90.81 87 ILE A O 1
ATOM 676 N N . LYS A 1 88 ? 2.494 -3.134 11.250 1.00 89.88 88 LYS A N 1
ATOM 677 C CA . LYS A 1 88 ? 3.035 -1.865 10.757 1.00 89.88 88 LYS A CA 1
ATOM 678 C C . LYS A 1 88 ? 4.204 -2.177 9.843 1.00 89.88 88 LYS A C 1
ATOM 680 O O . LYS A 1 88 ? 5.258 -2.596 10.313 1.00 89.88 88 LYS A O 1
ATOM 685 N N . GLN A 1 89 ? 4.019 -1.970 8.544 1.00 90.75 89 GLN A N 1
ATOM 686 C CA . GLN A 1 89 ? 5.056 -2.234 7.556 1.00 90.75 89 GLN A CA 1
ATOM 687 C C . GLN A 1 89 ? 5.421 -0.952 6.819 1.00 90.75 89 GLN A C 1
ATOM 689 O O . GLN A 1 89 ? 4.588 -0.335 6.161 1.00 90.75 89 GLN A O 1
ATOM 694 N N . TYR A 1 90 ? 6.698 -0.586 6.886 1.00 90.75 90 TYR A N 1
ATOM 695 C CA . TYR A 1 90 ? 7.248 0.430 6.001 1.00 90.75 90 TYR A CA 1
ATOM 696 C C . TYR A 1 90 ? 7.588 -0.198 4.645 1.00 90.75 90 TYR A C 1
ATOM 698 O O . TYR A 1 90 ? 8.327 -1.185 4.582 1.00 90.75 90 TYR A O 1
ATOM 706 N N . ILE A 1 91 ? 7.061 0.381 3.566 1.00 91.62 91 ILE A N 1
ATOM 707 C CA . ILE A 1 91 ? 7.384 0.005 2.188 1.00 91.62 91 ILE A CA 1
ATOM 708 C C . ILE A 1 91 ? 8.183 1.151 1.566 1.00 91.62 91 ILE A C 1
ATOM 710 O O . ILE A 1 91 ? 7.640 2.201 1.229 1.00 91.62 91 ILE A O 1
ATOM 714 N N . GLY A 1 92 ? 9.494 0.948 1.446 1.00 92.25 92 GLY A N 1
ATOM 715 C CA . GLY A 1 92 ? 10.389 1.898 0.794 1.00 92.25 92 GLY A CA 1
ATOM 716 C C . GLY A 1 92 ? 10.345 1.812 -0.733 1.00 92.25 92 GLY A C 1
ATOM 717 O O . GLY A 1 92 ? 9.560 1.084 -1.342 1.00 92.25 92 GLY A O 1
ATOM 718 N N . LEU A 1 93 ? 11.253 2.548 -1.370 1.00 95.38 93 LEU A N 1
ATOM 719 C CA . LEU A 1 93 ? 11.486 2.430 -2.807 1.00 95.38 93 LEU A CA 1
ATOM 720 C C . LEU A 1 93 ? 11.958 1.011 -3.177 1.00 95.38 93 LEU A C 1
ATOM 722 O O . LEU A 1 93 ? 12.636 0.362 -2.375 1.00 95.38 93 LEU A O 1
ATOM 726 N N . PRO A 1 94 ? 11.651 0.524 -4.394 1.00 96.56 94 PRO A N 1
ATOM 727 C CA . PRO A 1 94 ? 12.045 -0.815 -4.811 1.00 96.56 94 PRO A CA 1
ATOM 728 C C . PRO A 1 94 ? 13.571 -0.984 -4.785 1.00 96.56 94 PRO A C 1
ATOM 730 O O . PRO A 1 94 ? 14.320 -0.190 -5.369 1.00 96.56 94 PRO A O 1
ATOM 733 N N . GLY A 1 95 ? 14.025 -2.061 -4.137 1.00 96.69 95 GLY A N 1
ATOM 734 C CA . GLY A 1 95 ? 15.412 -2.525 -4.194 1.00 96.69 95 GLY A CA 1
ATOM 735 C C . GLY A 1 95 ? 15.825 -2.932 -5.612 1.00 96.69 95 GLY A C 1
ATOM 736 O O . GLY A 1 95 ? 14.984 -3.047 -6.499 1.00 96.69 95 GLY A O 1
ATOM 737 N N . GLU A 1 96 ? 17.120 -3.145 -5.846 1.00 96.19 96 GLU A N 1
ATOM 738 C CA . GLU A 1 96 ? 17.654 -3.432 -7.190 1.00 96.19 96 GLU A CA 1
ATOM 739 C C . GLU A 1 96 ? 16.955 -4.610 -7.871 1.00 96.19 96 GLU A C 1
ATOM 741 O O . GLU A 1 96 ? 16.447 -4.447 -8.978 1.00 96.19 96 GLU A O 1
ATOM 746 N N . GLN A 1 97 ? 16.801 -5.729 -7.159 1.00 95.88 97 GLN A N 1
ATOM 747 C CA . GLN A 1 97 ? 16.100 -6.903 -7.678 1.00 95.88 97 GLN A CA 1
ATOM 748 C C . GLN A 1 97 ? 14.641 -6.604 -8.050 1.00 95.88 97 GLN A C 1
ATOM 750 O O . GLN A 1 97 ? 14.160 -7.031 -9.095 1.00 95.88 97 GLN A O 1
ATOM 755 N N . ALA A 1 98 ? 13.934 -5.819 -7.231 1.00 96.94 98 ALA A N 1
ATOM 756 C CA . ALA A 1 98 ? 12.560 -5.424 -7.532 1.00 96.94 98 ALA A CA 1
ATOM 757 C C . ALA A 1 98 ? 12.493 -4.507 -8.763 1.00 96.94 98 ALA A C 1
ATOM 759 O O . ALA A 1 98 ? 11.584 -4.640 -9.578 1.00 96.94 98 ALA A O 1
ATOM 760 N N . ARG A 1 99 ? 13.461 -3.595 -8.938 1.00 97.25 99 ARG A N 1
ATOM 761 C CA . ARG A 1 99 ? 13.547 -2.755 -10.144 1.00 97.25 99 ARG A CA 1
ATOM 762 C C . ARG A 1 99 ? 13.823 -3.594 -11.388 1.00 97.25 99 ARG A C 1
ATOM 764 O O . ARG A 1 99 ? 13.180 -3.358 -12.405 1.00 97.25 99 ARG A O 1
ATOM 771 N N . LEU A 1 100 ? 14.728 -4.570 -11.292 1.00 96.31 100 LEU A N 1
ATOM 772 C CA . LEU A 1 100 ? 15.029 -5.514 -12.367 1.00 96.31 100 LEU A CA 1
ATOM 773 C C . LEU A 1 100 ? 13.769 -6.275 -12.799 1.00 96.31 100 LEU A C 1
ATOM 775 O O . LEU A 1 100 ? 13.433 -6.264 -13.981 1.00 96.31 100 LEU A O 1
ATOM 779 N N . GLU A 1 101 ? 13.025 -6.853 -11.852 1.00 96.75 101 GLU A N 1
ATOM 780 C CA . GLU A 1 101 ? 11.782 -7.574 -12.158 1.00 96.75 101 GLU A CA 1
ATOM 781 C C . GLU A 1 101 ? 10.689 -6.663 -12.722 1.00 96.75 101 GLU A C 1
ATOM 783 O O . GLU A 1 101 ? 9.984 -7.055 -13.649 1.00 96.75 101 GLU A O 1
ATOM 788 N N . ILE A 1 102 ? 10.553 -5.426 -12.226 1.00 97.06 102 ILE A N 1
ATOM 789 C CA . ILE A 1 102 ? 9.605 -4.462 -12.804 1.00 97.06 102 ILE A CA 1
ATOM 790 C C . ILE A 1 102 ? 9.955 -4.201 -14.272 1.00 97.06 102 ILE A C 1
ATOM 792 O O . ILE A 1 102 ? 9.079 -4.337 -15.126 1.00 97.06 102 ILE A O 1
ATOM 796 N N . LEU A 1 103 ? 11.216 -3.875 -14.573 1.00 95.25 103 LEU A N 1
ATOM 797 C CA . LEU A 1 103 ? 11.677 -3.605 -15.938 1.00 95.25 103 LEU A CA 1
ATOM 798 C C . LEU A 1 103 ? 11.494 -4.827 -16.848 1.00 95.25 103 LEU A C 1
ATOM 800 O O . LEU A 1 103 ? 10.947 -4.696 -17.941 1.00 95.25 103 LEU A O 1
ATOM 804 N N . ARG A 1 104 ? 11.867 -6.020 -16.370 1.00 94.38 104 ARG A N 1
ATOM 805 C CA . ARG A 1 104 ? 11.669 -7.285 -17.088 1.00 94.38 104 ARG A CA 1
ATOM 806 C C . ARG A 1 104 ? 10.190 -7.539 -17.379 1.00 94.38 104 ARG A C 1
ATOM 808 O O . ARG A 1 104 ? 9.841 -7.832 -18.516 1.00 94.38 104 ARG A O 1
ATOM 815 N N . SER A 1 105 ? 9.313 -7.369 -16.384 1.00 95.50 105 SER A N 1
ATOM 816 C CA . SER A 1 105 ? 7.863 -7.555 -16.550 1.00 95.50 105 SER A CA 1
ATOM 817 C C . SER A 1 105 ? 7.264 -6.595 -17.579 1.00 95.50 105 SER A C 1
ATOM 819 O O . SER A 1 105 ? 6.387 -6.982 -18.346 1.00 95.50 105 SER A O 1
ATOM 821 N N . CYS A 1 106 ? 7.765 -5.357 -17.633 1.00 94.12 106 CYS A N 1
ATOM 822 C CA . CYS A 1 106 ? 7.351 -4.380 -18.630 1.00 94.12 106 CYS A CA 1
ATOM 823 C C . CYS A 1 106 ? 7.758 -4.802 -20.047 1.00 94.12 106 CYS A C 1
ATOM 825 O O . CYS A 1 106 ? 6.936 -4.693 -20.949 1.00 94.12 106 CYS A O 1
ATOM 827 N N . LEU A 1 107 ? 8.984 -5.299 -20.244 1.00 90.38 107 LEU A N 1
ATOM 828 C CA . LEU A 1 107 ? 9.430 -5.782 -21.556 1.00 90.38 107 LEU A CA 1
ATOM 829 C C . LEU A 1 107 ? 8.620 -6.987 -22.035 1.00 90.38 107 LEU A C 1
ATOM 831 O O . LEU A 1 107 ? 8.171 -6.992 -23.174 1.00 90.38 107 LEU A O 1
ATOM 835 N N . VAL A 1 108 ? 8.378 -7.958 -21.150 1.00 90.50 108 VAL A N 1
ATOM 836 C CA . VAL A 1 108 ? 7.566 -9.144 -21.469 1.00 90.50 108 VAL A CA 1
ATOM 837 C C . VAL A 1 108 ? 6.150 -8.749 -21.895 1.00 90.50 108 VAL A C 1
ATOM 839 O O . VAL A 1 108 ? 5.609 -9.312 -22.842 1.00 90.50 108 VAL A O 1
ATOM 842 N N . GLU A 1 109 ? 5.533 -7.762 -21.236 1.00 91.62 109 GLU A N 1
ATOM 843 C CA . GLU A 1 109 ? 4.205 -7.293 -21.649 1.00 91.62 109 GLU A CA 1
ATOM 844 C C . GLU A 1 109 ? 4.250 -6.542 -22.989 1.00 91.62 109 GLU A C 1
ATOM 846 O O . GLU A 1 109 ? 3.335 -6.701 -23.791 1.00 91.62 109 GLU A O 1
ATOM 851 N N . LEU A 1 110 ? 5.301 -5.765 -23.278 1.00 89.50 110 LEU A N 1
ATOM 852 C CA . LEU A 1 110 ? 5.449 -5.107 -24.584 1.00 89.50 110 LEU A CA 1
ATOM 853 C C . LEU A 1 110 ? 5.623 -6.116 -25.727 1.00 89.50 110 LEU A C 1
ATOM 855 O O . LEU A 1 110 ? 5.004 -5.955 -26.778 1.00 89.50 110 LEU A O 1
ATOM 859 N N . GLU A 1 111 ? 6.423 -7.160 -25.508 1.00 87.12 111 GLU A N 1
ATOM 860 C CA . GLU A 1 111 ? 6.600 -8.274 -26.443 1.00 87.12 111 GLU A CA 1
ATOM 861 C C . GLU A 1 111 ? 5.269 -8.990 -26.691 1.00 87.12 111 GLU A C 1
ATOM 863 O O . GLU A 1 111 ? 4.826 -9.125 -27.829 1.00 87.12 111 GLU A O 1
ATOM 868 N N . ARG A 1 112 ? 4.563 -9.357 -25.614 1.00 89.25 112 ARG A N 1
ATOM 869 C CA . ARG A 1 112 ? 3.239 -9.989 -25.681 1.00 89.25 112 ARG A CA 1
ATOM 870 C C . ARG A 1 112 ? 2.227 -9.157 -26.474 1.00 89.25 112 ARG A C 1
ATOM 872 O O . ARG A 1 112 ? 1.316 -9.718 -27.080 1.00 89.25 112 ARG A O 1
ATOM 879 N N . ARG A 1 113 ? 2.337 -7.828 -26.431 1.00 89.62 113 ARG A N 1
ATOM 880 C CA . ARG A 1 113 ? 1.459 -6.901 -27.161 1.00 89.62 113 ARG A CA 1
ATOM 881 C C . ARG A 1 113 ? 1.907 -6.636 -28.598 1.00 89.62 113 ARG A C 1
ATOM 883 O O . ARG A 1 113 ? 1.205 -5.908 -29.289 1.00 89.62 113 ARG A O 1
ATOM 890 N N . GLY A 1 114 ? 3.032 -7.202 -29.037 1.00 85.69 114 GLY A N 1
ATOM 891 C CA . GLY A 1 114 ? 3.598 -6.960 -30.365 1.00 85.69 114 GLY A CA 1
ATOM 892 C C . GLY A 1 114 ? 4.103 -5.529 -30.561 1.00 85.69 114 GLY A C 1
ATOM 893 O O . GLY A 1 114 ? 4.211 -5.074 -31.691 1.00 85.69 114 GLY A O 1
ATOM 894 N N . VAL A 1 115 ? 4.372 -4.798 -29.471 1.00 86.12 115 VAL A N 1
ATOM 895 C CA . VAL A 1 115 ? 4.927 -3.432 -29.535 1.00 86.12 115 VAL A CA 1
ATOM 896 C C . VAL A 1 115 ? 6.422 -3.475 -29.843 1.00 86.12 115 VAL A C 1
ATOM 898 O O . VAL A 1 115 ? 6.967 -2.560 -30.451 1.00 86.12 115 VAL A O 1
ATOM 901 N N . LEU A 1 116 ? 7.098 -4.540 -29.407 1.00 80.38 116 LEU A N 1
ATOM 902 C CA . LEU A 1 116 ? 8.470 -4.821 -29.808 1.00 80.38 116 LEU A CA 1
ATOM 903 C C . LEU A 1 116 ? 8.422 -5.525 -31.168 1.00 80.38 116 LEU A C 1
ATOM 905 O O . LEU A 1 116 ? 7.755 -6.550 -31.294 1.00 80.38 116 LEU A O 1
ATOM 909 N N . GLY A 1 117 ? 9.097 -4.964 -32.174 1.00 71.12 117 GLY A N 1
ATOM 910 C CA . GLY A 1 117 ? 9.163 -5.546 -33.515 1.00 71.12 117 GLY A CA 1
ATOM 911 C C . GLY A 1 117 ? 9.739 -6.972 -33.537 1.00 71.12 117 GLY A C 1
ATOM 912 O O . GLY A 1 117 ? 10.411 -7.424 -32.603 1.00 71.12 117 GLY A O 1
ATOM 913 N N . ASP A 1 118 ? 9.495 -7.677 -34.643 1.00 62.50 118 ASP A N 1
ATOM 914 C CA . ASP A 1 118 ? 9.865 -9.090 -34.861 1.00 62.50 118 ASP A CA 1
ATOM 915 C C . ASP A 1 118 ? 11.401 -9.315 -34.980 1.00 62.50 118 ASP A C 1
ATOM 917 O O . ASP A 1 118 ? 11.874 -10.452 -35.015 1.00 62.50 118 ASP A O 1
ATOM 921 N N . ASP A 1 119 ? 12.207 -8.240 -34.956 1.00 57.25 119 ASP A N 1
ATOM 922 C CA . ASP A 1 119 ? 13.686 -8.266 -34.914 1.00 57.25 119 ASP A CA 1
ATOM 923 C C . ASP A 1 119 ? 14.259 -8.878 -33.617 1.00 57.25 119 ASP A C 1
ATOM 925 O O . ASP A 1 119 ? 15.454 -9.166 -33.494 1.00 57.25 119 ASP A O 1
ATOM 929 N N . SER A 1 120 ? 13.395 -9.133 -32.636 1.00 54.50 120 SER A N 1
ATOM 930 C CA . SER A 1 120 ? 13.707 -9.748 -31.342 1.00 54.50 120 SER A CA 1
ATOM 931 C C . SER A 1 120 ? 14.213 -11.196 -31.432 1.00 54.50 120 SER A C 1
ATOM 933 O O . SER A 1 120 ? 14.792 -11.695 -30.466 1.00 54.50 120 SER A O 1
ATOM 935 N N . LYS A 1 121 ? 14.119 -11.861 -32.591 1.00 52.16 121 LYS A N 1
ATOM 936 C CA . LYS A 1 121 ? 14.660 -13.222 -32.786 1.00 52.16 121 LYS A CA 1
ATOM 937 C C . LYS A 1 121 ? 16.195 -13.292 -32.844 1.00 52.16 121 LYS A C 1
ATOM 939 O O . LYS A 1 121 ? 16.741 -14.391 -32.775 1.00 52.16 121 LYS A O 1
ATOM 944 N N . GLY A 1 122 ? 16.894 -12.155 -32.950 1.00 49.50 122 GLY A N 1
ATOM 945 C CA . GLY A 1 122 ? 18.362 -12.098 -33.058 1.00 49.50 122 GLY A CA 1
ATOM 946 C C . GLY A 1 122 ? 19.108 -11.534 -31.844 1.00 49.50 122 GLY A C 1
ATOM 947 O O . GLY A 1 122 ? 20.338 -11.594 -31.800 1.00 49.50 122 GLY A O 1
ATOM 948 N N . SER A 1 123 ? 18.411 -10.970 -30.853 1.00 57.66 123 SER A N 1
ATOM 949 C CA . SER A 1 123 ? 19.081 -10.329 -29.719 1.00 57.66 123 SER A CA 1
ATOM 950 C C . SER A 1 123 ? 19.454 -11.372 -28.663 1.00 57.66 123 SER A C 1
ATOM 952 O O . SER A 1 123 ? 18.582 -11.930 -28.003 1.00 57.66 123 SER A O 1
ATOM 954 N N . ASN A 1 124 ? 20.755 -11.636 -28.494 1.00 63.31 124 ASN A N 1
ATOM 955 C CA . ASN A 1 124 ? 21.280 -12.530 -27.456 1.00 63.31 124 ASN A CA 1
ATOM 956 C C . ASN A 1 124 ? 20.625 -12.226 -26.095 1.00 63.31 124 ASN A C 1
ATOM 958 O O . ASN A 1 124 ? 20.797 -11.128 -25.559 1.00 63.31 124 ASN A O 1
ATOM 962 N N . ASP A 1 125 ? 19.944 -13.215 -25.506 1.00 74.94 125 ASP A N 1
ATOM 963 C CA . ASP A 1 125 ? 19.317 -13.149 -24.169 1.00 74.94 125 ASP A CA 1
ATOM 964 C C . ASP A 1 125 ? 20.300 -12.597 -23.113 1.00 74.94 125 ASP A C 1
ATOM 966 O O . ASP A 1 125 ? 19.949 -11.780 -22.263 1.00 74.94 125 ASP A O 1
ATOM 970 N N . ASN A 1 126 ? 21.590 -12.917 -23.255 1.00 82.44 126 ASN A N 1
ATOM 971 C CA . ASN A 1 126 ? 22.663 -12.392 -22.407 1.00 82.44 126 ASN A CA 1
ATOM 972 C C . ASN A 1 126 ? 22.844 -10.865 -22.498 1.00 82.44 126 ASN A C 1
ATOM 974 O O . ASN A 1 126 ? 23.086 -10.216 -21.481 1.00 82.44 126 ASN A O 1
ATOM 978 N N . THR A 1 127 ? 22.712 -10.271 -23.687 1.00 85.00 127 THR A N 1
ATOM 979 C CA . THR A 1 127 ? 22.818 -8.815 -23.872 1.00 85.00 127 THR A CA 1
ATOM 980 C C . THR A 1 127 ? 21.633 -8.110 -23.225 1.00 85.00 127 THR A C 1
ATOM 982 O O . THR A 1 127 ? 21.815 -7.122 -22.514 1.00 85.00 127 THR A O 1
ATOM 985 N N . LEU A 1 128 ? 20.419 -8.637 -23.420 1.00 84.38 128 LEU A N 1
ATOM 986 C CA . LEU A 1 128 ? 19.210 -8.068 -22.829 1.00 84.38 128 LEU A CA 1
ATOM 987 C C . LEU A 1 128 ? 19.263 -8.121 -21.298 1.00 84.38 128 LEU A C 1
ATOM 989 O O . LEU A 1 128 ? 18.959 -7.128 -20.637 1.00 84.38 128 LEU A O 1
ATOM 993 N N . ARG A 1 129 ? 19.716 -9.247 -20.735 1.00 87.62 129 ARG A N 1
ATOM 994 C CA . ARG A 1 129 ? 19.939 -9.396 -19.290 1.00 87.62 129 ARG A CA 1
ATOM 995 C C . ARG A 1 129 ? 20.945 -8.382 -18.761 1.00 87.62 129 ARG A C 1
ATOM 997 O O . ARG A 1 129 ? 20.637 -7.679 -17.803 1.00 87.62 129 ARG A O 1
ATOM 1004 N N . PHE A 1 130 ? 22.093 -8.232 -19.421 1.00 90.81 130 PHE A N 1
ATOM 1005 C CA . PHE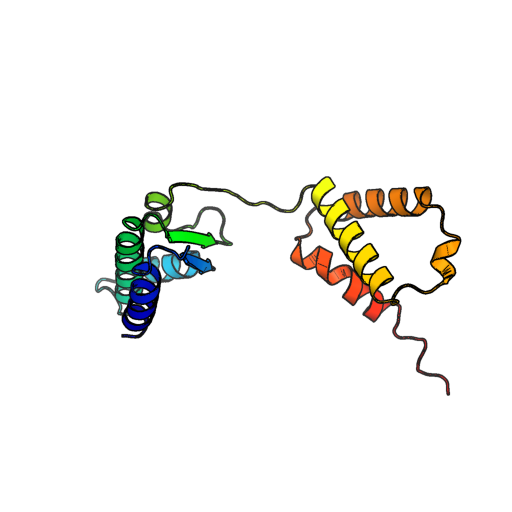 A 1 130 ? 23.105 -7.251 -19.024 1.00 90.81 130 PHE A CA 1
ATOM 1006 C C . PHE A 1 130 ? 22.572 -5.806 -19.061 1.00 90.81 130 PHE A C 1
ATOM 1008 O O . PHE A 1 130 ? 22.826 -5.016 -18.147 1.00 90.81 130 PHE A O 1
ATOM 1015 N N . LEU A 1 131 ? 21.796 -5.452 -20.091 1.00 90.94 131 LEU A N 1
ATOM 1016 C CA . LEU A 1 131 ? 21.160 -4.136 -20.193 1.00 90.94 131 LEU A CA 1
ATOM 1017 C C . LEU A 1 131 ? 20.121 -3.920 -19.090 1.00 90.94 131 LEU A C 1
ATOM 1019 O O . LEU A 1 131 ? 20.118 -2.863 -18.462 1.00 90.94 131 LEU A O 1
ATOM 1023 N N . LEU A 1 132 ? 19.279 -4.916 -18.813 1.00 92.19 132 LEU A N 1
ATOM 1024 C CA . LEU A 1 132 ? 18.293 -4.868 -17.736 1.00 92.19 132 LEU A CA 1
ATOM 1025 C C . LEU A 1 132 ? 18.949 -4.703 -16.362 1.00 92.19 132 LEU A C 1
ATOM 1027 O O . LEU A 1 132 ? 18.513 -3.863 -15.572 1.00 92.19 132 LEU A O 1
ATOM 1031 N N . GLU A 1 133 ? 20.026 -5.438 -16.089 1.00 94.12 133 GLU A N 1
ATOM 1032 C CA . GLU A 1 133 ? 20.806 -5.290 -14.859 1.00 94.12 133 GLU A CA 1
ATOM 1033 C C . GLU A 1 133 ? 21.370 -3.875 -14.729 1.00 94.12 133 GLU A C 1
ATOM 1035 O O . GLU A 1 133 ? 21.195 -3.224 -13.691 1.00 94.12 133 GLU A O 1
ATOM 1040 N N . ARG A 1 134 ? 21.986 -3.359 -15.799 1.00 95.25 134 ARG A N 1
ATOM 1041 C CA . ARG A 1 134 ? 22.530 -1.997 -15.841 1.00 95.25 134 ARG A CA 1
ATOM 1042 C C . ARG A 1 134 ? 21.443 -0.941 -15.627 1.00 95.25 134 ARG A C 1
ATOM 1044 O O . ARG A 1 134 ? 21.638 -0.034 -14.816 1.00 95.25 134 ARG A O 1
ATOM 1051 N N . LEU A 1 135 ? 20.294 -1.074 -16.289 1.00 93.81 135 LEU A N 1
ATOM 1052 C CA . LEU A 1 135 ? 19.145 -0.183 -16.114 1.00 93.81 135 LEU A CA 1
ATOM 1053 C C . LEU A 1 135 ? 18.600 -0.250 -14.687 1.00 93.81 135 LEU A C 1
ATOM 1055 O O . LEU A 1 135 ? 18.276 0.789 -14.109 1.00 93.81 135 LEU A O 1
ATOM 1059 N N . SER A 1 136 ? 18.549 -1.436 -14.076 1.00 95.31 136 SER A N 1
ATOM 1060 C CA . SER A 1 136 ? 18.100 -1.584 -12.689 1.00 95.31 136 SER A CA 1
ATOM 1061 C C . SER A 1 136 ? 19.025 -0.843 -11.714 1.00 95.31 136 SER A C 1
ATOM 1063 O O . SER A 1 136 ? 18.536 -0.158 -10.808 1.00 95.31 136 SER A O 1
ATOM 1065 N N . LYS A 1 137 ? 20.347 -0.890 -11.932 1.00 95.00 137 LYS A N 1
ATOM 1066 C CA . LYS A 1 137 ? 21.350 -0.162 -11.136 1.00 95.00 137 LYS A CA 1
ATOM 1067 C C . LYS A 1 137 ? 21.201 1.348 -11.292 1.00 95.00 137 LYS A C 1
ATOM 1069 O O . LYS A 1 137 ? 21.171 2.067 -10.295 1.00 95.00 137 LYS A O 1
ATOM 1074 N N . GLN A 1 138 ? 21.033 1.821 -12.527 1.00 95.38 138 GLN A N 1
ATOM 1075 C CA . GLN A 1 138 ? 20.855 3.245 -12.835 1.00 95.38 138 GLN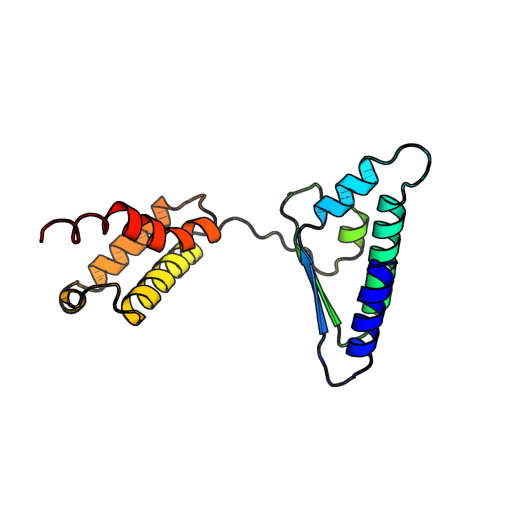 A CA 1
ATOM 1076 C C . GLN A 1 138 ? 19.510 3.802 -12.354 1.00 95.38 138 GLN A C 1
ATOM 1078 O O . GLN A 1 138 ? 19.416 4.974 -12.010 1.00 95.38 138 GLN A O 1
ATOM 1083 N N . SER A 1 139 ? 18.483 2.960 -12.250 1.00 94.88 139 SER A N 1
ATOM 1084 C CA . SER A 1 139 ? 17.140 3.357 -11.810 1.00 94.88 139 SER A CA 1
ATOM 1085 C C . SER A 1 139 ? 16.991 3.491 -10.285 1.00 94.88 139 SER A C 1
ATOM 1087 O O . SER A 1 139 ? 15.873 3.497 -9.759 1.00 94.88 139 SER A O 1
ATOM 1089 N N . LYS A 1 140 ? 18.101 3.552 -9.538 1.00 95.56 140 LYS A N 1
ATOM 1090 C CA . LYS A 1 140 ? 18.086 3.730 -8.082 1.00 95.56 140 LYS A CA 1
ATOM 1091 C C . LYS A 1 140 ? 17.356 5.027 -7.714 1.00 95.56 140 LYS A C 1
ATOM 1093 O O . LYS A 1 140 ? 17.601 6.074 -8.297 1.00 95.56 140 LYS A O 1
ATOM 1098 N N . GLY A 1 141 ? 16.468 4.950 -6.724 1.00 94.62 141 GLY A N 1
ATOM 1099 C CA . GLY A 1 141 ? 15.684 6.101 -6.264 1.00 94.62 141 GLY A CA 1
ATOM 1100 C C . GLY A 1 141 ? 14.360 6.313 -7.009 1.00 94.62 141 GLY A C 1
ATOM 1101 O O . GLY A 1 141 ? 13.558 7.142 -6.588 1.00 94.62 141 GLY A O 1
ATOM 1102 N N . LEU A 1 142 ? 14.081 5.556 -8.076 1.00 95.62 142 LEU A N 1
ATOM 1103 C CA . LEU A 1 142 ? 12.797 5.638 -8.772 1.00 95.62 142 LEU A CA 1
ATOM 1104 C C . LEU A 1 142 ? 11.714 4.818 -8.062 1.00 95.62 142 LEU A C 1
ATOM 1106 O O . LEU A 1 142 ? 11.954 3.702 -7.598 1.00 95.62 142 LEU A O 1
ATOM 1110 N N . SER A 1 143 ? 10.493 5.355 -8.022 1.00 96.12 143 SER A N 1
ATOM 1111 C CA . SER A 1 143 ? 9.322 4.628 -7.527 1.00 96.12 143 SER A CA 1
ATOM 1112 C C . SER A 1 143 ? 8.860 3.570 -8.531 1.00 96.12 143 SER A C 1
ATOM 1114 O O . SER A 1 143 ? 9.064 3.704 -9.741 1.00 96.12 143 SER A O 1
ATOM 1116 N N . GLY A 1 144 ? 8.153 2.545 -8.047 1.00 95.44 144 GLY A N 1
ATOM 1117 C CA . GLY A 1 144 ? 7.527 1.544 -8.917 1.00 95.44 144 GLY A CA 1
ATOM 1118 C C . GLY A 1 144 ? 6.587 2.168 -9.957 1.00 95.44 144 GLY A C 1
ATOM 1119 O O . GLY A 1 144 ? 6.580 1.750 -11.113 1.00 95.44 144 GLY A O 1
ATOM 1120 N N . ARG A 1 145 ? 5.860 3.234 -9.583 1.00 95.44 145 ARG A N 1
ATOM 1121 C CA . ARG A 1 145 ? 5.014 4.010 -10.505 1.00 95.44 145 ARG A CA 1
ATOM 1122 C C . ARG A 1 145 ? 5.838 4.640 -11.630 1.00 95.44 145 ARG A C 1
ATOM 1124 O O . ARG A 1 145 ? 5.423 4.572 -12.781 1.00 95.44 145 ARG A O 1
ATOM 1131 N N . THR A 1 146 ? 6.985 5.245 -11.320 1.00 96.00 146 THR A N 1
ATOM 1132 C CA . THR A 1 146 ? 7.862 5.846 -12.338 1.00 96.00 146 THR A CA 1
ATOM 1133 C C . THR A 1 146 ? 8.445 4.783 -13.262 1.00 96.00 146 THR A C 1
ATOM 1135 O O . THR A 1 146 ? 8.380 4.953 -14.475 1.00 96.00 146 THR A O 1
ATOM 1138 N N . LEU A 1 147 ? 8.936 3.671 -12.705 1.00 96.38 147 LEU A N 1
ATOM 1139 C CA . LEU A 1 147 ? 9.486 2.552 -13.477 1.00 96.38 147 LEU A CA 1
ATOM 1140 C C . LEU A 1 147 ? 8.468 1.989 -14.474 1.00 96.38 147 LEU A C 1
ATOM 1142 O O . LEU A 1 147 ? 8.774 1.854 -15.653 1.00 96.38 147 LEU A O 1
ATOM 1146 N N . ARG A 1 148 ? 7.227 1.748 -14.033 1.00 96.62 148 ARG A N 1
ATOM 1147 C CA . ARG A 1 148 ? 6.154 1.238 -14.905 1.00 96.62 148 ARG A CA 1
ATOM 1148 C C . ARG A 1 148 ? 5.679 2.241 -15.960 1.00 96.62 148 ARG A C 1
ATOM 1150 O O . ARG A 1 148 ? 5.047 1.838 -16.928 1.00 96.62 148 ARG A O 1
ATOM 1157 N N . LYS A 1 149 ? 5.984 3.533 -15.799 1.00 95.38 149 LYS A N 1
ATOM 1158 C CA . LYS A 1 149 ? 5.714 4.569 -16.810 1.00 95.38 149 LYS A CA 1
ATOM 1159 C C . LYS A 1 149 ? 6.827 4.700 -17.853 1.00 95.38 149 LYS A C 1
ATOM 1161 O O . LYS A 1 149 ? 6.596 5.350 -18.870 1.00 95.38 149 LYS A O 1
ATOM 1166 N N . LEU A 1 150 ? 8.011 4.125 -17.622 1.00 92.94 150 LEU A N 1
ATOM 1167 C CA . LEU A 1 150 ? 9.135 4.224 -18.560 1.00 92.94 150 LEU A CA 1
ATOM 1168 C C . LEU A 1 150 ? 8.799 3.703 -19.963 1.00 92.94 150 LEU A C 1
ATOM 1170 O O . LEU A 1 150 ? 9.074 4.449 -20.895 1.00 92.94 150 LEU A O 1
ATOM 1174 N N . PRO A 1 151 ? 8.152 2.533 -20.148 1.00 91.44 151 PRO A N 1
ATOM 1175 C CA . PRO A 1 151 ? 7.817 2.033 -21.484 1.00 91.44 151 PRO A CA 1
ATOM 1176 C C . PRO A 1 151 ? 7.031 3.044 -22.321 1.00 91.44 151 PRO A C 1
ATOM 1178 O O . PRO A 1 151 ? 7.387 3.323 -23.461 1.00 91.44 151 PRO A O 1
ATOM 1181 N N . PHE A 1 152 ? 6.013 3.659 -21.714 1.00 90.75 152 PHE A N 1
ATOM 1182 C CA . PHE A 1 152 ? 5.192 4.675 -22.364 1.00 90.75 152 PHE A CA 1
ATOM 1183 C C . PHE A 1 152 ? 6.006 5.918 -22.730 1.00 90.75 152 PHE A C 1
ATOM 1185 O O . PHE A 1 152 ? 5.897 6.422 -23.842 1.00 90.75 152 PHE A O 1
ATOM 1192 N N . LYS A 1 153 ? 6.852 6.401 -21.809 1.00 90.25 153 LYS A N 1
ATOM 1193 C CA . LYS A 1 153 ? 7.733 7.540 -22.089 1.00 90.25 153 LYS A CA 1
ATOM 1194 C C . LYS A 1 153 ? 8.698 7.218 -23.226 1.00 90.25 153 LYS A C 1
ATOM 1196 O O . LYS A 1 153 ? 8.797 8.004 -24.152 1.00 90.25 153 LYS A O 1
ATOM 1201 N N . CYS A 1 154 ? 9.375 6.076 -23.183 1.00 88.62 154 CYS A N 1
ATOM 1202 C CA . CYS A 1 154 ? 10.297 5.663 -24.236 1.00 88.62 154 CYS A CA 1
ATOM 1203 C C . CYS A 1 154 ? 9.599 5.604 -25.596 1.00 88.62 154 CYS A C 1
ATOM 1205 O O . CYS A 1 154 ? 10.103 6.181 -26.549 1.00 88.62 154 CYS A O 1
ATOM 1207 N N . HIS A 1 155 ? 8.418 4.991 -25.675 1.00 86.00 155 HIS A N 1
ATOM 1208 C CA . HIS A 1 155 ? 7.665 4.941 -26.923 1.00 86.00 155 HIS A CA 1
ATOM 1209 C C . HIS A 1 155 ? 7.254 6.337 -27.415 1.00 86.00 155 HIS A C 1
ATOM 1211 O O . HIS A 1 155 ? 7.445 6.644 -28.581 1.00 86.00 155 HIS A O 1
ATOM 1217 N N . ALA A 1 156 ? 6.786 7.223 -26.533 1.00 88.06 156 ALA A N 1
ATOM 1218 C CA . ALA A 1 156 ? 6.433 8.591 -26.917 1.00 88.06 156 ALA A CA 1
ATOM 1219 C C . ALA A 1 156 ? 7.644 9.435 -27.365 1.00 88.06 156 ALA A C 1
ATOM 1221 O O . ALA A 1 156 ? 7.506 10.280 -28.240 1.00 88.06 156 ALA A O 1
ATOM 1222 N N . TYR A 1 157 ? 8.819 9.229 -26.761 1.00 88.25 157 TYR A N 1
ATOM 1223 C CA . TYR A 1 157 ? 10.038 9.977 -27.094 1.00 88.25 157 TYR A CA 1
ATOM 1224 C C . TYR A 1 157 ? 10.774 9.437 -28.326 1.00 88.25 157 TYR A C 1
ATOM 1226 O O . TYR A 1 157 ? 11.435 10.218 -29.001 1.00 88.25 157 TYR A O 1
ATOM 1234 N N . PHE A 1 158 ? 10.706 8.130 -28.597 1.00 81.50 158 PHE A N 1
ATOM 1235 C CA . PHE A 1 158 ? 11.487 7.479 -29.659 1.00 81.50 158 PHE A CA 1
ATOM 1236 C C . PHE A 1 158 ? 10.641 6.899 -30.801 1.00 81.50 158 PHE A C 1
ATOM 1238 O O . PHE A 1 158 ? 11.193 6.585 -31.844 1.00 81.50 158 PHE A O 1
ATOM 1245 N N . GLY A 1 159 ? 9.330 6.734 -30.617 1.00 67.06 159 GLY A N 1
ATOM 1246 C CA . GLY A 1 159 ? 8.408 6.195 -31.626 1.00 67.06 159 GLY A CA 1
ATOM 1247 C C . GLY A 1 159 ? 7.627 7.257 -32.404 1.00 67.06 159 GLY A C 1
ATOM 1248 O O . GLY A 1 159 ? 6.753 6.905 -33.182 1.00 67.06 159 GLY A O 1
ATOM 1249 N N . GLY A 1 160 ? 7.896 8.547 -32.177 1.00 57.22 160 GLY A N 1
ATOM 1250 C CA . GLY A 1 160 ? 7.125 9.658 -32.750 1.00 57.22 160 GLY A CA 1
ATOM 1251 C C . GLY A 1 160 ? 7.482 10.076 -34.182 1.00 57.22 160 GLY A C 1
ATOM 1252 O O . GLY A 1 160 ? 6.839 10.990 -34.683 1.00 57.22 160 GLY A O 1
ATOM 1253 N N . ASP A 1 161 ? 8.466 9.447 -34.836 1.00 53.44 161 ASP A N 1
ATOM 1254 C CA . ASP A 1 161 ? 8.992 9.917 -36.132 1.00 53.44 161 ASP A CA 1
ATOM 1255 C C . ASP A 1 161 ? 8.613 9.052 -37.355 1.00 53.44 161 ASP A C 1
ATOM 1257 O O . ASP A 1 161 ? 8.933 9.439 -38.477 1.00 53.44 161 ASP A O 1
ATOM 1261 N N . GLU A 1 162 ? 7.903 7.924 -37.208 1.00 53.25 162 GLU A N 1
ATOM 1262 C CA . GLU A 1 162 ? 7.614 7.042 -38.362 1.00 53.25 162 GLU A CA 1
ATOM 1263 C C . GLU A 1 162 ? 6.325 7.372 -39.148 1.00 53.25 162 GLU A C 1
ATOM 1265 O O . GLU A 1 162 ? 6.198 6.936 -40.288 1.00 53.25 162 GLU A O 1
ATOM 1270 N N . ASP A 1 163 ? 5.422 8.221 -38.637 1.00 50.50 163 ASP A N 1
ATOM 1271 C CA . ASP A 1 163 ? 4.109 8.478 -39.273 1.00 50.50 163 ASP A CA 1
ATOM 1272 C C . ASP A 1 163 ? 3.981 9.828 -40.023 1.00 50.50 163 ASP A C 1
ATOM 1274 O O . ASP A 1 163 ? 2.873 10.235 -40.374 1.00 50.50 163 ASP A O 1
ATOM 1278 N N . THR A 1 164 ? 5.081 10.545 -40.313 1.00 44.28 164 THR A N 1
ATOM 1279 C CA . THR A 1 164 ? 5.007 11.889 -40.953 1.00 44.28 164 THR A CA 1
ATOM 1280 C C . THR A 1 164 ? 5.595 12.011 -42.363 1.00 44.28 164 THR A C 1
ATOM 1282 O O . THR A 1 164 ? 5.867 13.125 -42.812 1.00 44.28 164 THR A O 1
ATOM 1285 N N . VAL A 1 165 ? 5.759 10.915 -43.110 1.00 42.94 165 VAL A N 1
ATOM 1286 C CA . VAL A 1 165 ? 6.052 11.000 -44.555 1.00 42.94 165 VAL A CA 1
ATOM 1287 C C . VAL A 1 165 ? 5.178 10.015 -45.333 1.00 42.94 165 VAL A C 1
ATOM 1289 O O . VAL A 1 165 ? 5.532 8.858 -45.546 1.00 42.9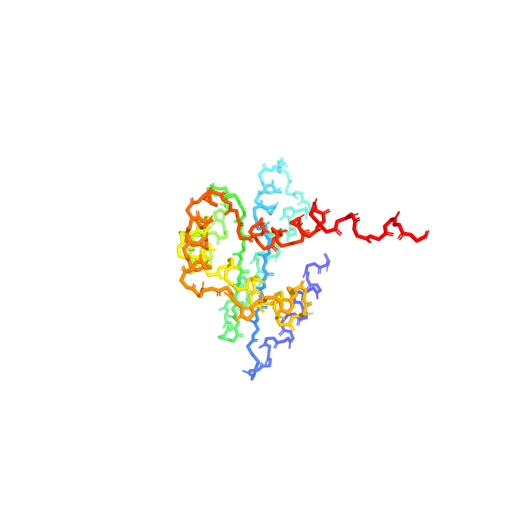4 165 VAL A O 1
ATOM 1292 N N . SER A 1 166 ? 4.016 10.497 -45.766 1.00 35.62 166 SER A N 1
ATOM 1293 C CA . SER A 1 166 ? 3.251 9.992 -46.913 1.00 35.62 166 SER A CA 1
ATOM 1294 C C . SER A 1 166 ? 2.840 11.175 -47.775 1.00 35.62 166 SER A C 1
ATOM 1296 O O . SER A 1 166 ? 2.494 12.224 -47.185 1.00 35.62 166 SER A O 1
#

Foldseek 3Di:
DVLVVVLVVVVVQLVPLVAQEEAEAEAQLVLLVLVVPDDPDNDVSVVSSVVNLVSVVVSVVRPRYDYHYYHPDDPSHDVSVVVVDPDDDDDDADDLVRLLVLLVVLVVVCVVVCVDPPVVVPDPPVVVSVVSSVVSVVCPPDHSVRSNCVVVVCCVVPVPPPPPDD